Protein AF-A0A9P0LMX7-F1 (afdb_monomer_lite)

Foldseek 3Di:
DDLDDPDLVLVVDPVSLVVSDVVVDLDADDLPDACVVCVVVCVVPDDLPDQAEDECCNRHCNQVVSVVVRNVNYDYDDDDPPCPVVVVVSCVPPVD

InterPro domains:
  IPR029063 S-adenosyl-L-methionine-dependent methyltransferase superfamily [G3DSA:3.40.50.150] (8-91)
  IPR029063 S-adenosyl-L-methionine-dependent methyltransferase superfamily [SSF53335] (12-74)
  IPR051419 Lysine/N-terminal Methyltransferase Superfamily [PTHR12176] (9-72)

pLDDT: mean 76.52, std 15.69, range [36.06, 92.38]

Secondary structure (DSSP, 8-state):
---S-SSHHHHH-HHHHHHHHHHH-SS---SS--HHHHHHHHHHH--TTS-EEEET-TT-SHHHHHHHTT-TTEEEE---TTHHHHHHHHHHHH--

Organism: Acanthoscelides obtectus (NCBI:txid200917)

Structure (mmCIF, N/CA/C/O backbone):
data_AF-A0A9P0LMX7-F1
#
_entry.id   AF-A0A9P0LMX7-F1
#
loop_
_atom_site.group_PDB
_atom_site.id
_atom_site.type_symbol
_atom_site.label_atom_id
_atom_site.label_alt_id
_atom_site.label_comp_id
_atom_site.label_asym_id
_atom_site.label_entity_id
_atom_site.label_seq_id
_atom_site.pdbx_PDB_ins_code
_atom_site.Cartn_x
_atom_site.Cartn_y
_atom_site.Cartn_z
_atom_site.occupancy
_atom_site.B_iso_or_equiv
_atom_site.auth_seq_id
_atom_site.auth_comp_id
_atom_site.auth_asym_id
_atom_site.auth_atom_id
_atom_site.pdbx_PDB_model_num
ATOM 1 N N . MET A 1 1 ? 6.008 -5.198 -20.657 1.00 49.94 1 MET A N 1
ATOM 2 C CA . MET A 1 1 ? 7.106 -4.387 -20.078 1.00 49.94 1 MET A CA 1
ATOM 3 C C . MET A 1 1 ? 7.218 -4.738 -18.604 1.00 49.94 1 MET A C 1
ATOM 5 O O . MET A 1 1 ? 6.234 -4.55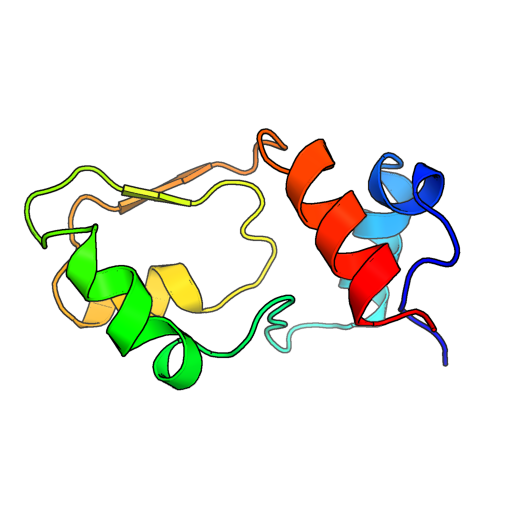5 -17.900 1.00 49.94 1 MET A O 1
ATOM 9 N N . ASN A 1 2 ? 8.364 -5.253 -18.151 1.00 71.00 2 ASN A N 1
ATOM 10 C CA . ASN A 1 2 ? 8.562 -5.612 -16.742 1.00 71.00 2 ASN A CA 1
ATOM 11 C C . ASN A 1 2 ? 8.888 -4.355 -15.931 1.00 71.00 2 ASN A C 1
ATOM 13 O O . ASN A 1 2 ? 9.993 -3.827 -16.021 1.00 71.00 2 ASN A O 1
ATOM 17 N N . LEU A 1 3 ? 7.886 -3.859 -15.201 1.00 77.56 3 LEU A N 1
ATOM 18 C CA . LEU A 1 3 ? 8.031 -2.792 -14.204 1.00 77.56 3 LEU A CA 1
ATOM 19 C C . LEU A 1 3 ? 8.464 -3.331 -12.841 1.00 77.56 3 LEU A C 1
ATOM 21 O O . LEU A 1 3 ? 8.824 -2.543 -11.980 1.00 77.56 3 LEU A O 1
ATOM 25 N N . LEU A 1 4 ? 8.398 -4.649 -12.654 1.00 81.62 4 LEU A N 1
ATOM 26 C CA . LEU A 1 4 ? 8.783 -5.291 -11.412 1.00 81.62 4 LEU A CA 1
ATOM 27 C C . LEU A 1 4 ? 10.311 -5.281 -11.260 1.00 81.62 4 LEU A C 1
ATOM 29 O O . LEU A 1 4 ? 11.026 -5.419 -12.263 1.00 81.62 4 LEU A O 1
ATOM 33 N N . PRO A 1 5 ? 10.804 -5.121 -10.025 1.00 77.75 5 PRO A N 1
ATOM 34 C CA . PRO A 1 5 ? 12.225 -5.175 -9.737 1.00 77.75 5 PRO A CA 1
ATOM 35 C C . PRO A 1 5 ? 12.723 -6.599 -9.943 1.00 77.75 5 PRO A C 1
ATOM 37 O O . PRO A 1 5 ? 11.967 -7.566 -9.836 1.00 77.75 5 PRO A O 1
ATOM 40 N N . LYS A 1 6 ? 14.005 -6.727 -10.266 1.00 81.00 6 LYS A N 1
ATOM 41 C CA . LYS A 1 6 ? 14.633 -8.023 -10.539 1.00 81.00 6 LYS A CA 1
ATOM 42 C C . LYS A 1 6 ? 15.431 -8.533 -9.350 1.00 81.00 6 LYS A C 1
ATOM 44 O O . LYS A 1 6 ? 15.748 -9.718 -9.306 1.00 81.00 6 LYS A O 1
ATOM 49 N N . SER A 1 7 ? 15.761 -7.656 -8.407 1.00 80.69 7 SER A N 1
ATOM 50 C CA . SER A 1 7 ? 16.501 -8.016 -7.205 1.00 80.69 7 SER A CA 1
ATOM 51 C C . SER A 1 7 ? 16.134 -7.135 -6.006 1.00 80.69 7 SER A C 1
ATOM 53 O O . SER A 1 7 ? 15.417 -6.138 -6.130 1.00 80.69 7 SER A O 1
ATOM 55 N N . LYS A 1 8 ? 16.634 -7.507 -4.822 1.00 77.50 8 LYS A N 1
ATOM 56 C CA . LYS A 1 8 ? 16.483 -6.721 -3.582 1.00 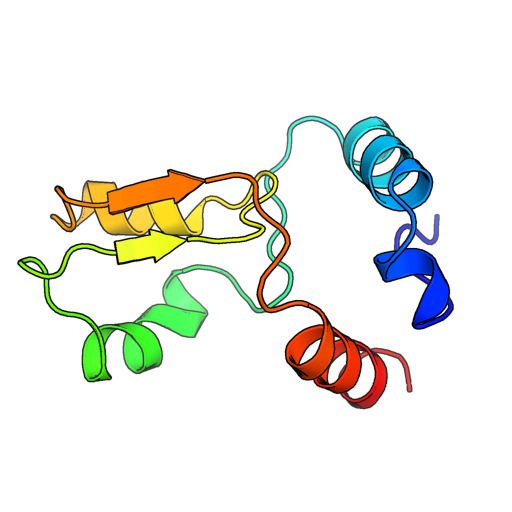77.50 8 LYS A CA 1
ATOM 57 C C . LYS A 1 8 ? 17.128 -5.348 -3.711 1.00 77.50 8 LYS A C 1
ATOM 59 O O . LYS A 1 8 ? 16.597 -4.352 -3.222 1.00 77.50 8 LYS A O 1
ATOM 64 N N . GLU A 1 9 ? 18.264 -5.297 -4.395 1.00 82.44 9 GLU A N 1
ATOM 65 C CA . GLU A 1 9 ? 19.053 -4.089 -4.591 1.00 82.44 9 GLU A CA 1
ATOM 66 C C . GLU A 1 9 ? 18.247 -3.038 -5.355 1.00 82.44 9 GLU A C 1
ATOM 68 O O . GLU A 1 9 ? 18.292 -1.869 -4.975 1.00 82.44 9 GLU A O 1
ATOM 73 N N . ASP A 1 10 ? 17.431 -3.434 -6.337 1.00 80.44 10 ASP A N 1
ATOM 74 C CA . ASP A 1 10 ? 16.581 -2.504 -7.092 1.00 80.44 10 ASP A CA 1
ATOM 75 C C . ASP A 1 10 ? 15.633 -1.711 -6.178 1.00 80.44 10 ASP A C 1
ATOM 77 O O . ASP A 1 10 ? 15.501 -0.496 -6.324 1.00 80.44 10 ASP A O 1
ATOM 81 N N . PHE A 1 11 ? 15.028 -2.355 -5.172 1.00 79.88 11 PHE A N 1
ATOM 82 C CA . PHE A 1 11 ? 14.137 -1.676 -4.221 1.00 79.88 11 PHE A CA 1
ATOM 83 C C . PHE A 1 11 ? 14.853 -0.625 -3.362 1.00 79.88 11 PHE A C 1
ATOM 85 O O . PHE A 1 11 ? 14.221 0.323 -2.877 1.00 79.88 11 PHE A O 1
ATOM 92 N N . SER A 1 12 ? 16.165 -0.774 -3.165 1.00 81.75 12 SER A N 1
ATOM 93 C CA . SER A 1 12 ? 16.966 0.182 -2.397 1.00 81.75 12 SER A CA 1
ATOM 94 C C . SER A 1 12 ? 17.291 1.450 -3.197 1.00 81.75 12 SER A C 1
ATOM 96 O O . SER A 1 12 ? 17.387 2.533 -2.605 1.00 81.75 12 SER A O 1
ATOM 98 N N . GLN A 1 13 ? 17.352 1.353 -4.531 1.00 85.19 13 GLN A N 1
ATOM 99 C CA . GLN A 1 13 ? 17.730 2.454 -5.419 1.00 85.19 13 GLN A CA 1
ATOM 100 C C . GLN A 1 13 ? 16.591 3.462 -5.595 1.00 85.19 13 GLN A C 1
ATOM 102 O O . GLN A 1 13 ? 15.438 3.105 -5.837 1.00 85.19 13 GLN A O 1
ATOM 107 N N . LYS A 1 14 ? 16.893 4.758 -5.479 1.00 85.06 14 LYS A N 1
ATOM 108 C CA . LYS A 1 14 ? 15.893 5.821 -5.684 1.00 85.06 14 LYS A CA 1
ATOM 109 C C . LYS A 1 14 ? 15.450 5.874 -7.150 1.00 85.06 14 LYS A C 1
ATOM 111 O O . LYS A 1 14 ? 14.269 6.044 -7.442 1.00 85.06 14 LYS A O 1
ATOM 116 N N . GLU A 1 15 ? 16.395 5.667 -8.053 1.00 88.81 15 GLU A N 1
ATOM 117 C CA . GLU A 1 15 ? 16.267 5.752 -9.505 1.00 88.81 15 GLU A CA 1
ATOM 118 C C . GLU A 1 15 ? 15.270 4.720 -10.042 1.00 88.81 15 GLU A C 1
ATOM 120 O O . GLU A 1 15 ? 14.538 4.991 -11.001 1.00 88.81 15 GLU A O 1
ATOM 125 N N . TYR A 1 16 ? 15.202 3.552 -9.392 1.00 86.69 16 TYR A N 1
ATOM 126 C CA . TYR A 1 16 ? 14.195 2.535 -9.672 1.00 86.69 16 TYR A CA 1
ATOM 127 C C . TYR A 1 16 ? 12.785 3.092 -9.444 1.00 86.69 16 TYR A C 1
ATOM 129 O O . TYR A 1 16 ? 11.958 3.040 -10.352 1.00 86.69 16 TYR A O 1
ATOM 137 N N . TRP A 1 17 ? 12.523 3.690 -8.277 1.00 85.50 17 TRP A N 1
ATOM 138 C CA . TRP A 1 17 ? 11.210 4.244 -7.932 1.00 85.50 17 TRP A CA 1
ATOM 139 C C . TRP A 1 17 ? 10.828 5.434 -8.812 1.00 85.50 17 TRP A C 1
ATOM 141 O O . TRP A 1 17 ? 9.699 5.492 -9.300 1.00 85.50 17 TRP A O 1
ATOM 151 N N . ASP A 1 18 ? 11.774 6.337 -9.082 1.00 88.62 18 ASP A N 1
ATOM 152 C CA . ASP A 1 18 ? 11.557 7.455 -10.007 1.00 88.62 18 ASP A CA 1
ATOM 153 C C . ASP A 1 18 ? 11.135 6.933 -11.394 1.00 88.62 18 ASP A C 1
ATOM 155 O O . ASP A 1 18 ? 10.169 7.409 -11.997 1.00 88.62 18 ASP A O 1
ATOM 159 N N . THR A 1 19 ? 11.826 5.902 -11.891 1.00 89.81 19 THR A N 1
ATOM 160 C CA . THR A 1 19 ? 11.524 5.269 -13.179 1.00 89.81 19 THR A CA 1
ATOM 161 C C . THR A 1 19 ? 10.192 4.523 -13.151 1.00 89.81 19 THR A C 1
ATOM 163 O O . THR A 1 19 ? 9.424 4.611 -14.112 1.00 89.81 19 THR A O 1
ATOM 166 N N . PHE A 1 20 ? 9.908 3.800 -12.069 1.00 88.62 20 PHE A N 1
ATOM 167 C CA . PHE A 1 20 ? 8.677 3.043 -11.872 1.00 88.62 20 PHE A CA 1
ATOM 168 C C . PHE A 1 20 ? 7.460 3.965 -11.958 1.00 88.62 20 PHE A C 1
ATOM 170 O O . PHE A 1 20 ? 6.606 3.763 -12.822 1.00 88.62 20 PHE A O 1
ATOM 177 N N . PHE A 1 21 ? 7.416 5.027 -11.147 1.00 87.06 21 PHE A N 1
ATOM 178 C CA . PHE A 1 21 ? 6.283 5.955 -11.132 1.00 87.06 21 PHE A CA 1
ATOM 179 C C . PHE A 1 21 ? 6.175 6.760 -12.431 1.00 87.06 21 PHE A C 1
ATOM 181 O O . PHE A 1 21 ? 5.068 6.955 -12.936 1.00 87.06 21 PHE A O 1
ATOM 188 N N . LYS A 1 22 ? 7.305 7.137 -13.048 1.00 89.94 22 LYS A N 1
ATOM 189 C CA . LYS A 1 22 ? 7.297 7.800 -14.361 1.00 89.94 22 LYS A CA 1
ATOM 190 C C . LYS A 1 22 ? 6.693 6.916 -15.454 1.00 89.94 22 LYS A C 1
ATOM 192 O O . LYS A 1 22 ? 5.921 7.404 -16.272 1.00 89.94 22 LYS A O 1
ATOM 197 N N . LYS A 1 23 ? 7.040 5.625 -15.487 1.00 90.31 23 LYS A N 1
ATOM 198 C CA . LYS A 1 23 ? 6.527 4.679 -16.494 1.00 90.31 23 LYS A CA 1
ATOM 199 C C . LYS A 1 23 ? 5.092 4.238 -16.214 1.00 90.31 23 LYS A C 1
ATOM 201 O O . LYS A 1 23 ? 4.347 3.982 -17.154 1.00 90.31 23 LYS A O 1
ATOM 206 N N . ARG A 1 24 ? 4.713 4.117 -14.940 1.00 85.88 24 ARG A N 1
ATOM 207 C CA . ARG A 1 24 ? 3.381 3.664 -14.520 1.00 85.88 24 ARG A CA 1
ATOM 208 C C . ARG A 1 24 ? 2.294 4.698 -14.818 1.00 85.88 24 ARG A C 1
ATOM 210 O O . ARG A 1 24 ? 1.174 4.309 -15.152 1.00 85.88 24 ARG A O 1
ATOM 217 N N . GLY A 1 25 ? 2.626 5.985 -14.719 1.00 87.62 25 GLY A N 1
ATOM 218 C CA . GLY A 1 25 ? 1.679 7.082 -14.893 1.00 87.62 25 GLY A CA 1
ATOM 219 C C . GLY A 1 25 ? 0.798 7.303 -13.661 1.00 87.62 25 GLY A C 1
ATOM 220 O O . GLY A 1 25 ? 1.136 6.899 -12.553 1.00 87.62 25 GLY A O 1
ATOM 221 N N . ALA A 1 26 ? -0.345 7.964 -13.853 1.00 87.62 26 ALA A N 1
ATOM 222 C CA . ALA A 1 26 ? -1.177 8.465 -12.753 1.00 87.62 26 ALA A CA 1
ATOM 223 C C . ALA A 1 26 ? -2.053 7.406 -12.057 1.00 87.62 26 ALA A C 1
ATOM 225 O O . ALA A 1 26 ? -2.648 7.698 -11.022 1.00 87.62 26 ALA A O 1
ATOM 226 N N . LYS A 1 27 ? -2.171 6.191 -12.612 1.00 88.94 27 LYS A N 1
ATOM 227 C CA . LYS A 1 27 ? -3.006 5.145 -12.008 1.00 88.94 27 LYS A CA 1
ATOM 228 C C . LYS A 1 27 ? -2.370 4.668 -10.700 1.00 88.94 27 LYS A C 1
ATOM 230 O O . LYS A 1 27 ? -1.187 4.316 -10.694 1.00 88.94 27 LYS A O 1
ATOM 235 N N . ALA A 1 28 ? -3.172 4.626 -9.636 1.00 89.50 28 ALA A N 1
ATOM 236 C CA . ALA A 1 28 ? -2.771 4.074 -8.348 1.00 89.50 28 ALA A CA 1
ATOM 237 C C . ALA A 1 28 ? -2.229 2.645 -8.493 1.00 89.50 28 ALA A C 1
ATOM 239 O O . ALA A 1 28 ? -2.582 1.905 -9.426 1.00 89.50 28 ALA A O 1
ATOM 240 N N . PHE A 1 29 ? -1.314 2.291 -7.601 1.00 88.00 29 PHE A N 1
ATOM 241 C CA . PHE A 1 29 ? -0.689 0.984 -7.579 1.00 88.00 29 PHE A CA 1
ATOM 242 C C . PHE A 1 29 ? -0.552 0.496 -6.143 1.00 88.00 29 PHE A C 1
ATOM 244 O O . PHE A 1 29 ? 0.036 1.181 -5.308 1.00 88.00 29 PHE A O 1
ATOM 251 N N . GLU A 1 30 ? -1.033 -0.720 -5.912 1.00 86.12 30 GLU A N 1
ATOM 252 C CA . GLU A 1 30 ? -0.924 -1.413 -4.639 1.00 86.12 30 GLU A CA 1
ATOM 253 C C . GLU A 1 30 ? 0.064 -2.571 -4.758 1.00 86.12 30 GLU A C 1
ATOM 255 O O . GLU A 1 30 ? -0.013 -3.383 -5.680 1.00 86.12 30 GLU A O 1
ATOM 260 N N . TRP A 1 31 ? 1.009 -2.640 -3.820 1.00 83.31 31 TRP A N 1
ATOM 261 C CA . TRP A 1 31 ? 1.980 -3.737 -3.763 1.00 83.31 31 TRP A CA 1
ATOM 262 C C . TRP A 1 31 ? 1.389 -4.993 -3.115 1.00 83.31 31 TRP A C 1
ATOM 264 O O . TRP A 1 31 ? 1.701 -6.093 -3.555 1.00 83.31 31 TRP A O 1
ATOM 274 N N . TYR A 1 32 ? 0.557 -4.829 -2.080 1.00 76.94 32 TYR A N 1
ATOM 275 C CA . TYR A 1 32 ? 0.095 -5.930 -1.219 1.00 76.94 32 TYR A CA 1
ATOM 276 C C . TYR A 1 32 ? -1.386 -6.285 -1.388 1.00 76.94 32 TYR A C 1
ATOM 278 O O . TYR A 1 32 ? -1.832 -7.270 -0.807 1.00 76.94 32 TYR A O 1
ATOM 286 N N . GLY A 1 33 ? -2.136 -5.488 -2.148 1.00 82.75 33 GLY A N 1
ATOM 287 C CA . GLY A 1 33 ? -3.580 -5.631 -2.322 1.00 82.75 33 GLY A CA 1
ATOM 288 C C . GLY A 1 33 ? -4.315 -4.311 -2.120 1.00 82.75 33 GLY A C 1
ATOM 289 O O . GLY A 1 33 ? -3.809 -3.388 -1.480 1.00 82.75 33 GLY A O 1
ATOM 290 N N . GLU A 1 34 ? -5.509 -4.233 -2.688 1.00 88.12 34 GLU A N 1
ATOM 291 C CA . GLU A 1 34 ? -6.411 -3.096 -2.539 1.00 88.12 34 GLU A CA 1
ATOM 292 C C . GLU A 1 34 ? -6.968 -3.033 -1.107 1.00 88.12 34 GLU A C 1
ATOM 294 O O . GLU A 1 34 ? -7.003 -4.034 -0.384 1.00 88.12 34 GLU A O 1
ATOM 299 N N . TYR A 1 35 ? -7.464 -1.863 -0.688 1.00 88.12 35 TYR A N 1
ATOM 300 C CA . TYR A 1 35 ? -7.998 -1.670 0.668 1.00 88.12 35 TYR A CA 1
ATOM 301 C C . TYR A 1 35 ? -9.003 -2.762 1.075 1.00 88.12 35 TYR A C 1
ATOM 303 O O . TYR A 1 35 ? -8.914 -3.284 2.184 1.00 88.12 35 TYR A O 1
ATOM 311 N N . LEU A 1 36 ? -9.916 -3.154 0.179 1.00 91.88 36 LEU A N 1
ATOM 312 C CA . LEU A 1 36 ? -10.936 -4.172 0.462 1.00 91.88 36 LEU A CA 1
ATOM 313 C C . LEU A 1 36 ? -10.345 -5.551 0.787 1.00 91.88 36 LEU A C 1
ATOM 315 O O . LEU A 1 36 ? -10.924 -6.282 1.583 1.00 91.88 36 LEU A O 1
ATOM 319 N N . GLU A 1 37 ? -9.195 -5.896 0.210 1.00 87.19 37 GLU A N 1
ATOM 320 C CA . GLU A 1 37 ? -8.508 -7.167 0.467 1.00 87.19 37 GLU A CA 1
ATOM 321 C C . GLU A 1 37 ? -7.773 -7.145 1.817 1.00 87.19 37 GLU A C 1
ATOM 323 O O . GLU A 1 37 ? -7.586 -8.180 2.458 1.00 87.19 37 GLU A O 1
ATOM 328 N N . LEU A 1 38 ? -7.372 -5.954 2.271 1.00 84.56 38 LEU A N 1
ATOM 329 C CA . LEU A 1 38 ? -6.599 -5.756 3.497 1.00 84.56 38 LEU A CA 1
ATOM 330 C C . LEU A 1 38 ? -7.461 -5.354 4.704 1.00 84.56 38 LEU A C 1
ATOM 332 O O . LEU A 1 38 ? -7.018 -5.530 5.841 1.00 84.56 38 LEU A O 1
ATOM 336 N N . ALA A 1 39 ? -8.672 -4.834 4.484 1.00 86.38 39 ALA A N 1
ATOM 337 C CA . ALA A 1 39 ? -9.520 -4.203 5.497 1.00 86.38 39 ALA A CA 1
ATOM 338 C C . ALA A 1 39 ? -9.753 -5.095 6.724 1.00 86.38 39 ALA A C 1
ATOM 340 O O . ALA A 1 39 ? -9.561 -4.646 7.855 1.00 86.38 39 ALA A O 1
ATOM 341 N N . ASP A 1 40 ? -10.078 -6.372 6.505 1.00 85.44 40 ASP A N 1
ATOM 342 C CA . ASP A 1 40 ? -10.323 -7.338 7.581 1.00 85.44 40 ASP A CA 1
ATOM 343 C C . ASP A 1 40 ? -9.107 -7.534 8.485 1.00 85.44 40 ASP A C 1
ATOM 345 O O . ASP A 1 40 ? -9.251 -7.767 9.684 1.00 85.44 40 ASP A O 1
ATOM 349 N N . ASN A 1 41 ? -7.897 -7.458 7.932 1.00 80.12 41 ASN A N 1
ATOM 350 C CA . ASN A 1 41 ? -6.678 -7.575 8.720 1.00 80.12 41 ASN A CA 1
ATOM 351 C C . ASN A 1 41 ? -6.308 -6.245 9.367 1.00 80.12 41 ASN A C 1
ATOM 353 O O . ASN A 1 41 ? -5.998 -6.228 10.553 1.00 80.12 41 ASN A O 1
ATOM 357 N N . LEU A 1 42 ? -6.399 -5.136 8.634 1.00 82.19 42 LEU A N 1
ATOM 358 C CA . LEU A 1 42 ? -6.086 -3.805 9.151 1.00 82.19 42 LEU A CA 1
ATOM 359 C C . LEU A 1 42 ? -6.949 -3.469 10.372 1.00 82.19 42 LEU A C 1
ATOM 361 O O . LEU A 1 42 ? -6.419 -3.157 11.437 1.00 82.19 42 LEU A O 1
ATOM 365 N N . HIS A 1 43 ? -8.268 -3.627 10.267 1.00 85.44 43 HIS A N 1
ATOM 366 C CA . HIS A 1 43 ? -9.208 -3.246 11.325 1.00 85.44 43 HIS A CA 1
ATOM 367 C C . HIS A 1 43 ? -9.088 -4.076 12.615 1.00 85.44 43 HIS A C 1
ATOM 369 O O . HIS A 1 43 ? -9.652 -3.694 13.639 1.00 85.44 43 HIS A O 1
ATOM 375 N N . LYS A 1 44 ? -8.348 -5.195 12.605 1.00 84.00 44 LYS A N 1
ATOM 376 C CA . LYS A 1 44 ? -8.012 -5.939 13.833 1.00 84.00 44 LYS A CA 1
ATOM 377 C C . LYS A 1 44 ? -6.973 -5.211 14.688 1.00 84.00 44 LYS A C 1
ATOM 379 O O . LYS A 1 44 ? -6.930 -5.437 15.895 1.00 84.00 44 LYS A O 1
ATOM 384 N N . TYR A 1 45 ? -6.135 -4.376 14.072 1.00 82.31 45 TYR A N 1
ATOM 385 C CA . TYR A 1 45 ? -4.948 -3.795 14.706 1.00 82.31 45 TYR A CA 1
ATOM 386 C C . TYR A 1 45 ? -4.973 -2.270 14.798 1.00 82.31 45 TYR A C 1
ATOM 388 O O . TYR A 1 45 ? -4.320 -1.733 15.688 1.00 82.31 45 TYR A O 1
ATOM 396 N N . ILE A 1 46 ? -5.714 -1.585 13.922 1.00 82.31 46 ILE A N 1
ATOM 397 C CA . ILE A 1 46 ? -5.855 -0.124 13.948 1.00 82.31 46 ILE A CA 1
ATOM 398 C C . ILE A 1 46 ? -7.289 0.287 14.287 1.00 82.31 46 ILE A C 1
ATOM 400 O O . ILE A 1 46 ? -8.256 -0.328 13.838 1.00 82.31 46 ILE A O 1
ATOM 404 N N . LYS A 1 47 ? -7.425 1.347 15.081 1.00 85.75 47 LYS A N 1
ATOM 405 C CA . LYS A 1 47 ? -8.690 1.983 15.460 1.00 85.75 47 LYS A CA 1
ATOM 406 C C . LYS A 1 47 ? -8.751 3.397 14.895 1.00 85.75 47 LYS A C 1
ATOM 408 O O . LYS A 1 47 ? -7.731 4.031 14.658 1.00 85.75 47 LYS A O 1
ATOM 413 N N . LYS A 1 48 ? -9.964 3.930 14.737 1.00 87.25 48 LYS A N 1
ATOM 414 C CA . LYS A 1 48 ? -10.192 5.269 14.158 1.00 87.25 48 LYS A CA 1
ATOM 415 C C . LYS A 1 48 ? -9.516 6.408 14.929 1.00 87.25 48 LYS A C 1
ATOM 417 O O . LYS A 1 48 ? -9.219 7.442 14.348 1.00 87.25 48 LYS A O 1
ATOM 422 N N . GLN A 1 49 ? -9.308 6.225 16.232 1.00 85.62 49 GLN A N 1
ATOM 423 C CA . GLN A 1 49 ? -8.669 7.210 17.105 1.00 85.62 49 GLN A CA 1
ATOM 424 C C . GLN A 1 49 ? -7.138 7.118 17.088 1.00 85.62 49 GLN A C 1
ATOM 426 O O . GLN A 1 49 ? -6.479 7.975 17.676 1.00 85.62 49 GLN A O 1
ATOM 431 N N . ASP A 1 50 ? -6.574 6.084 16.462 1.00 82.38 50 ASP A N 1
ATOM 432 C CA . ASP A 1 50 ? -5.131 5.911 16.403 1.00 82.38 50 ASP A CA 1
ATOM 433 C C . ASP A 1 50 ? -4.518 6.934 15.442 1.00 82.38 50 ASP A C 1
ATOM 435 O O . ASP A 1 50 ? -5.073 7.255 14.390 1.00 82.38 50 ASP A O 1
ATOM 439 N N . ASN A 1 51 ? -3.324 7.413 15.787 1.00 81.19 51 ASN A N 1
ATOM 440 C CA . ASN A 1 51 ? -2.510 8.190 14.862 1.00 81.19 51 ASN A CA 1
ATOM 441 C C . ASN A 1 51 ? -1.790 7.217 13.927 1.00 81.19 51 ASN A C 1
ATOM 443 O O . ASN A 1 51 ? -0.838 6.546 14.333 1.00 81.19 51 ASN A O 1
ATOM 447 N N . VAL A 1 52 ? -2.258 7.122 12.684 1.00 80.62 52 VAL A N 1
ATOM 448 C CA . VAL A 1 52 ? -1.737 6.165 11.702 1.00 80.62 52 VAL A CA 1
ATOM 449 C C . VAL A 1 52 ? -0.693 6.847 10.825 1.00 80.62 52 VAL A C 1
ATOM 451 O O . VAL A 1 52 ? -0.963 7.874 10.206 1.00 80.62 52 VAL A O 1
ATOM 454 N N . LEU A 1 53 ? 0.499 6.255 10.745 1.00 81.75 53 LEU A N 1
ATOM 455 C CA . LEU A 1 53 ? 1.549 6.657 9.813 1.00 81.75 53 LEU A CA 1
ATOM 456 C C . LEU A 1 53 ? 1.675 5.613 8.704 1.00 81.75 53 LEU A C 1
ATOM 458 O O . LEU A 1 53 ? 2.060 4.474 8.966 1.00 81.75 53 LEU A O 1
ATOM 462 N N . ILE A 1 54 ? 1.407 6.014 7.461 1.00 80.56 54 ILE A N 1
ATOM 463 C CA . ILE A 1 54 ? 1.591 5.148 6.289 1.00 80.56 54 ILE A CA 1
ATOM 464 C C . ILE A 1 54 ? 2.923 5.502 5.631 1.00 80.56 54 ILE A C 1
ATOM 466 O O . ILE A 1 54 ? 3.047 6.512 4.935 1.00 80.56 54 ILE A O 1
ATOM 470 N N . THR A 1 55 ? 3.936 4.675 5.879 1.00 81.06 55 THR A N 1
ATOM 471 C CA . THR A 1 55 ? 5.277 4.833 5.310 1.00 81.06 55 THR A CA 1
ATOM 472 C C . THR A 1 55 ? 5.367 4.205 3.923 1.00 81.06 55 THR A C 1
ATOM 474 O O . THR A 1 55 ? 4.683 3.234 3.612 1.00 81.06 55 THR A O 1
ATOM 477 N N . GLY A 1 56 ? 6.210 4.773 3.055 1.00 80.00 56 GLY A N 1
ATOM 478 C CA . GLY A 1 56 ? 6.424 4.227 1.709 1.00 80.00 56 GLY A CA 1
ATOM 479 C C . GLY A 1 56 ? 5.160 4.152 0.842 1.00 80.00 56 GLY A C 1
ATOM 480 O O . GLY A 1 56 ? 5.096 3.311 -0.048 1.00 80.00 56 GLY A O 1
ATOM 481 N N . CYS A 1 57 ? 4.170 5.021 1.080 1.00 84.69 57 CYS A N 1
ATOM 482 C CA . CYS A 1 57 ? 2.839 4.929 0.469 1.00 84.69 57 CYS A CA 1
ATOM 483 C C . CYS A 1 57 ? 2.827 5.074 -1.062 1.00 84.69 57 CYS A C 1
ATOM 485 O O . CYS A 1 57 ? 1.863 4.673 -1.707 1.00 84.69 57 CYS A O 1
ATOM 487 N N . GLY A 1 58 ? 3.871 5.652 -1.666 1.00 86.31 58 GLY A N 1
ATOM 488 C CA . GLY A 1 58 ? 3.918 5.866 -3.112 1.00 86.31 58 GLY A CA 1
ATOM 489 C C . GLY A 1 58 ? 2.677 6.616 -3.604 1.00 86.31 58 GLY A C 1
ATOM 490 O O . GLY A 1 58 ? 2.355 7.682 -3.081 1.00 86.31 58 GLY A O 1
ATOM 491 N N . ASN A 1 59 ? 1.972 6.041 -4.582 1.00 87.31 59 ASN A N 1
ATOM 492 C CA . ASN A 1 59 ? 0.682 6.531 -5.076 1.00 87.31 59 ASN A CA 1
ATOM 493 C C . ASN A 1 59 ? -0.508 5.616 -4.704 1.00 87.31 59 ASN A C 1
ATOM 495 O O . ASN A 1 59 ? -1.512 5.620 -5.419 1.00 87.31 59 ASN A O 1
ATOM 499 N N . SER A 1 60 ? -0.377 4.833 -3.627 1.00 89.38 60 SER A N 1
ATOM 500 C CA . SER A 1 60 ? -1.434 3.979 -3.064 1.00 89.38 60 SER A CA 1
ATOM 501 C C . SER A 1 60 ? -2.686 4.786 -2.692 1.00 89.38 60 SER A C 1
ATOM 503 O O . SER A 1 60 ? -2.584 5.946 -2.271 1.00 89.38 60 SER A O 1
ATOM 505 N N . THR A 1 61 ? -3.871 4.181 -2.817 1.00 92.00 61 THR A N 1
ATOM 506 C CA . THR A 1 61 ? -5.131 4.762 -2.324 1.00 92.00 61 THR A CA 1
ATOM 507 C C . THR A 1 61 ? -5.421 4.405 -0.875 1.00 92.00 61 THR A C 1
ATOM 509 O O . THR A 1 61 ? -6.252 5.078 -0.270 1.00 92.00 61 THR A O 1
ATOM 512 N N . LEU A 1 62 ? -4.697 3.454 -0.273 1.00 90.00 62 LEU A N 1
ATOM 513 C CA . LEU A 1 62 ? -4.984 2.921 1.063 1.00 90.00 62 LEU A CA 1
ATOM 514 C C . LEU A 1 62 ? -5.239 4.009 2.111 1.00 90.00 62 LEU A C 1
ATOM 516 O O . LEU A 1 62 ? -6.226 3.962 2.840 1.00 90.00 62 LEU A O 1
ATOM 520 N N . GLY A 1 63 ? -4.372 5.019 2.189 1.00 87.19 63 GLY A N 1
ATOM 521 C CA . GL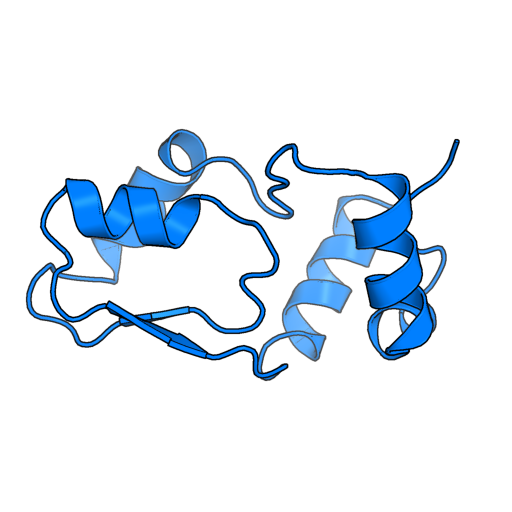Y A 1 63 ? -4.550 6.085 3.174 1.00 87.19 63 GLY A CA 1
ATOM 522 C C . GLY A 1 63 ? -5.725 7.015 2.877 1.00 87.19 63 GLY A C 1
ATOM 523 O O . GLY A 1 63 ? -6.364 7.498 3.807 1.00 87.19 63 GLY A O 1
ATOM 524 N N . ARG A 1 64 ? -6.056 7.234 1.597 1.00 89.81 64 ARG A N 1
ATOM 525 C CA . ARG A 1 64 ? -7.278 7.953 1.207 1.00 89.81 64 ARG A CA 1
ATOM 526 C C . ARG A 1 64 ? -8.514 7.151 1.609 1.00 89.81 64 ARG A C 1
ATOM 528 O O . ARG A 1 64 ? -9.460 7.727 2.134 1.00 89.81 64 ARG A O 1
ATOM 535 N N . ASP A 1 65 ? -8.492 5.844 1.384 1.00 92.38 65 ASP A N 1
ATOM 536 C CA . ASP A 1 65 ? -9.607 4.954 1.702 1.00 92.38 65 ASP A CA 1
ATOM 537 C C . ASP A 1 65 ? -9.824 4.860 3.221 1.00 92.38 65 ASP A C 1
ATOM 539 O O . ASP A 1 65 ? -10.954 5.003 3.686 1.00 92.38 65 ASP A O 1
ATOM 543 N N . LEU A 1 66 ? -8.744 4.756 4.008 1.00 89.88 66 LEU A N 1
ATOM 544 C CA . LEU A 1 66 ? -8.788 4.838 5.474 1.00 89.88 66 LEU A CA 1
ATOM 545 C C . LEU A 1 66 ? -9.316 6.196 5.962 1.00 89.88 66 LEU A C 1
ATOM 547 O O . LEU A 1 66 ? -10.163 6.254 6.856 1.00 89.88 66 LEU A O 1
ATOM 551 N N . TYR A 1 67 ? -8.873 7.297 5.357 1.00 89.44 67 TYR A N 1
ATOM 552 C CA . TYR A 1 67 ? -9.387 8.621 5.700 1.00 89.44 67 TYR A CA 1
ATOM 553 C C . TYR A 1 67 ? -10.901 8.721 5.452 1.00 89.44 67 TYR A C 1
ATOM 555 O O . TYR A 1 67 ? -11.646 9.129 6.341 1.00 89.44 67 TYR A O 1
ATOM 563 N N . ASN A 1 68 ? -11.378 8.257 4.291 1.00 91.62 68 ASN A N 1
ATOM 564 C CA . ASN A 1 68 ? -12.791 8.317 3.897 1.00 91.62 68 ASN A CA 1
ATOM 565 C C . ASN A 1 68 ? -13.740 7.552 4.838 1.00 91.62 68 ASN A C 1
ATOM 567 O O . ASN A 1 68 ? -14.936 7.841 4.863 1.00 91.62 68 ASN A O 1
ATOM 571 N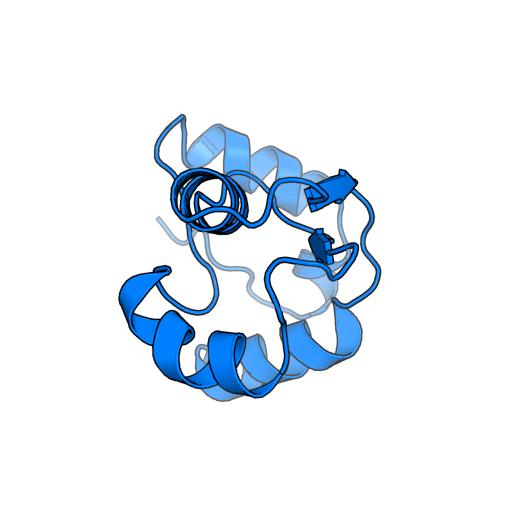 N . ILE A 1 69 ? -13.235 6.588 5.612 1.00 91.44 69 ILE A N 1
ATOM 572 C CA . ILE A 1 69 ? -14.026 5.800 6.574 1.00 91.44 69 ILE A CA 1
ATOM 573 C C . ILE A 1 69 ? -13.833 6.248 8.037 1.00 91.44 69 ILE A C 1
ATOM 575 O O . ILE A 1 69 ? -14.369 5.615 8.960 1.00 91.44 69 ILE A O 1
ATOM 579 N N . GLY A 1 70 ? -13.099 7.344 8.261 1.00 89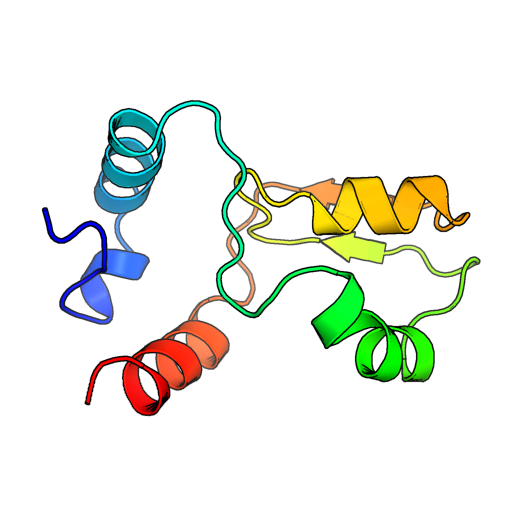.94 70 GLY A N 1
ATOM 580 C CA . GLY A 1 70 ? -12.986 8.019 9.555 1.00 89.94 70 GLY A CA 1
ATOM 581 C C . GLY A 1 70 ? -11.677 7.796 10.317 1.00 89.94 70 GLY A C 1
ATOM 582 O O . GLY A 1 70 ? -11.674 7.962 11.534 1.00 89.94 70 GLY A O 1
ATOM 583 N N . TYR A 1 71 ? -10.582 7.414 9.651 1.00 87.62 71 TYR A N 1
ATOM 584 C CA . TYR A 1 71 ? -9.228 7.483 10.229 1.00 87.62 71 TYR A CA 1
ATOM 585 C C . TYR A 1 71 ? -8.634 8.875 9.971 1.00 87.62 71 TYR A C 1
ATOM 587 O O . TYR A 1 71 ? -7.751 9.065 9.131 1.00 87.62 71 TYR A O 1
ATOM 595 N N . GLU A 1 72 ? -9.173 9.877 10.659 1.00 81.81 72 GLU A N 1
ATOM 596 C CA . GLU A 1 72 ? -8.918 11.295 10.364 1.00 81.81 72 GLU A CA 1
ATOM 597 C C . GLU A 1 72 ? -7.526 11.767 10.813 1.00 81.81 72 GLU A C 1
ATOM 599 O O . GLU A 1 72 ? -6.951 12.662 10.195 1.00 81.81 72 GLU A O 1
ATOM 604 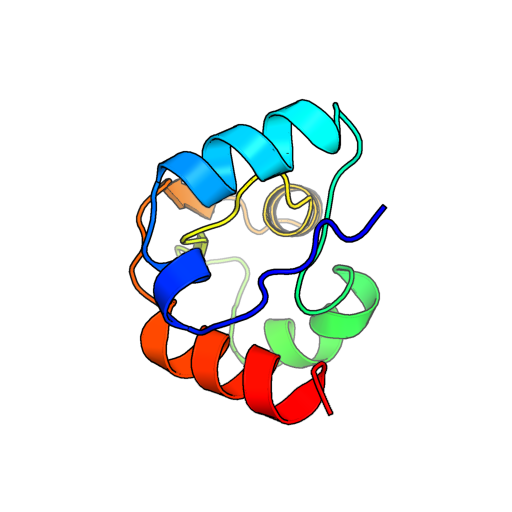N N . SER A 1 73 ? -6.933 11.108 11.813 1.00 75.50 73 SER A N 1
ATOM 605 C CA . SER A 1 73 ? -5.566 11.367 12.292 1.00 75.50 73 SER A CA 1
ATOM 606 C C . SER A 1 73 ? -4.498 10.573 11.522 1.00 75.50 73 SER A C 1
ATOM 608 O O . SER A 1 73 ? -3.541 10.058 12.105 1.00 75.50 73 SER A O 1
ATOM 610 N N . THR A 1 74 ? -4.658 10.445 10.202 1.00 61.91 74 THR A N 1
ATOM 611 C CA . THR A 1 74 ? -3.687 9.754 9.339 1.00 61.91 74 THR A CA 1
ATOM 612 C C . THR A 1 74 ? -2.643 10.740 8.822 1.00 61.91 74 THR A C 1
ATOM 614 O O . THR A 1 74 ? -2.961 11.671 8.082 1.00 61.91 74 THR A O 1
ATOM 617 N N . VAL A 1 75 ? -1.377 10.526 9.187 1.00 61.50 75 VAL A N 1
ATOM 618 C CA . VAL A 1 75 ? -0.241 11.306 8.682 1.00 61.50 75 VAL A CA 1
ATOM 619 C C . VAL A 1 75 ? 0.450 10.529 7.567 1.00 61.50 75 VAL A C 1
ATOM 621 O O . VAL A 1 75 ? 0.798 9.356 7.706 1.00 61.50 75 VAL A O 1
ATOM 624 N N . PHE A 1 76 ? 0.673 11.210 6.448 1.00 61.69 76 PHE A N 1
ATOM 625 C CA . PHE A 1 76 ? 1.390 10.672 5.301 1.00 61.69 76 PHE A CA 1
ATOM 626 C C . PHE A 1 76 ? 2.842 11.124 5.360 1.00 61.69 76 PHE A C 1
ATOM 628 O O . PHE A 1 76 ? 3.114 12.325 5.303 1.00 61.69 76 PHE A O 1
ATOM 635 N N . THR A 1 77 ? 3.778 10.178 5.396 1.00 48.84 77 THR A N 1
ATOM 636 C CA . THR A 1 77 ? 5.195 10.515 5.245 1.00 48.84 77 THR A CA 1
ATOM 637 C C . THR A 1 77 ? 5.835 9.613 4.205 1.00 48.84 77 THR A C 1
ATOM 639 O O . THR A 1 77 ? 5.866 8.388 4.326 1.00 48.84 77 THR A O 1
ATOM 642 N N . LEU A 1 78 ? 6.415 10.247 3.186 1.00 48.34 78 LEU A N 1
ATOM 643 C CA . LEU A 1 78 ? 7.337 9.626 2.241 1.00 48.34 78 LEU A CA 1
ATOM 644 C C . LEU A 1 78 ? 8.648 9.288 2.968 1.00 48.34 78 LEU A C 1
ATOM 646 O O . LEU A 1 78 ? 9.642 9.990 2.817 1.00 48.34 78 LEU A O 1
ATOM 650 N N . LEU A 1 79 ? 8.668 8.239 3.793 1.00 37.59 79 LEU A N 1
ATOM 651 C CA . LEU A 1 79 ? 9.912 7.739 4.384 1.00 37.59 79 LEU A CA 1
ATOM 652 C C . LEU A 1 79 ? 9.965 6.206 4.385 1.00 37.59 79 LEU A C 1
ATOM 654 O O . LEU A 1 79 ? 8.996 5.539 4.723 1.00 37.59 79 LEU A O 1
ATOM 658 N N . LYS A 1 80 ? 11.117 5.663 3.978 1.00 46.66 80 LYS A N 1
ATOM 659 C CA . LYS A 1 80 ? 11.418 4.255 3.637 1.00 46.66 80 LYS A CA 1
ATOM 660 C C . LYS A 1 80 ? 11.545 3.276 4.828 1.00 46.66 80 LYS A C 1
ATOM 662 O O . LYS A 1 80 ? 12.220 2.259 4.699 1.00 46.66 80 LYS A O 1
ATOM 667 N N . LEU A 1 81 ? 10.935 3.513 5.990 1.00 36.06 81 LEU A N 1
ATOM 668 C CA . LEU A 1 81 ? 11.055 2.565 7.113 1.00 36.06 81 LEU A CA 1
ATOM 669 C C . LEU A 1 81 ? 9.917 1.539 7.113 1.00 36.06 81 LEU A C 1
ATOM 671 O O . LEU A 1 81 ? 8.894 1.742 7.755 1.00 36.06 81 LEU A O 1
ATOM 675 N N . LEU A 1 82 ? 10.125 0.476 6.330 1.00 42.28 82 LEU A N 1
ATOM 676 C CA . LEU A 1 82 ? 9.556 -0.886 6.451 1.00 42.28 82 LEU A CA 1
ATOM 677 C C . LEU A 1 82 ? 9.983 -1.786 5.268 1.00 42.28 82 LEU A C 1
ATOM 679 O O . LEU A 1 82 ? 9.526 -2.920 5.135 1.00 42.28 82 LEU A O 1
ATOM 683 N N . THR A 1 83 ? 10.873 -1.306 4.389 1.00 49.81 83 THR A N 1
ATOM 684 C CA . THR A 1 83 ? 11.177 -1.989 3.130 1.00 49.81 83 THR A CA 1
ATOM 685 C C . THR A 1 83 ? 11.986 -3.263 3.295 1.00 49.81 83 THR A C 1
ATOM 687 O O . THR A 1 83 ? 11.776 -4.149 2.490 1.00 49.81 83 THR A O 1
ATOM 690 N N . ALA A 1 84 ? 12.862 -3.428 4.291 1.00 45.00 84 ALA A N 1
ATOM 691 C CA . ALA A 1 84 ? 13.691 -4.641 4.365 1.00 45.00 84 ALA A CA 1
ATOM 692 C C . ALA A 1 84 ? 12.834 -5.913 4.531 1.00 45.00 84 ALA A C 1
ATOM 694 O O . ALA A 1 84 ? 12.852 -6.786 3.671 1.00 45.00 84 ALA A O 1
ATOM 695 N N . THR A 1 85 ? 11.987 -5.964 5.561 1.00 50.41 85 THR A N 1
ATOM 696 C CA . THR A 1 85 ? 11.146 -7.137 5.847 1.00 50.41 85 THR A CA 1
ATOM 697 C C . THR A 1 85 ? 10.077 -7.360 4.780 1.00 50.41 85 THR A C 1
ATOM 699 O O . THR A 1 85 ? 9.814 -8.494 4.391 1.00 50.41 85 THR A O 1
ATOM 702 N N . LEU A 1 86 ? 9.472 -6.284 4.268 1.00 52.84 86 LEU A N 1
ATOM 703 C CA . LEU A 1 86 ? 8.435 -6.409 3.250 1.00 52.84 86 LEU A CA 1
ATOM 704 C C . LEU A 1 86 ? 8.998 -6.697 1.850 1.00 52.84 86 LEU A C 1
ATOM 706 O O . LEU A 1 86 ? 8.387 -7.463 1.119 1.00 52.84 86 LEU A O 1
ATOM 710 N N . SER A 1 87 ? 10.161 -6.155 1.472 1.00 55.16 87 SER A N 1
ATOM 711 C CA . SER A 1 87 ? 10.811 -6.503 0.194 1.00 55.16 87 SER A CA 1
ATOM 712 C C . SER A 1 87 ? 11.277 -7.955 0.179 1.00 55.16 87 SER A C 1
ATOM 714 O O . SER A 1 87 ? 11.125 -8.620 -0.842 1.00 55.16 87 SER A O 1
ATOM 716 N N . ASP A 1 88 ? 11.742 -8.481 1.317 1.00 54.81 88 ASP A N 1
ATOM 717 C CA . ASP A 1 88 ? 12.029 -9.906 1.474 1.00 54.81 88 ASP A CA 1
ATOM 718 C C . ASP A 1 88 ? 10.773 -10.765 1.278 1.00 54.81 88 ASP A C 1
ATOM 720 O O . ASP A 1 88 ? 10.827 -11.762 0.560 1.00 54.81 88 ASP A O 1
ATOM 724 N N . ILE A 1 89 ? 9.630 -10.372 1.851 1.00 58.38 89 ILE A N 1
ATOM 725 C CA . ILE A 1 89 ? 8.348 -11.064 1.635 1.00 58.38 89 ILE A CA 1
ATOM 726 C C . ILE A 1 89 ? 7.919 -10.967 0.165 1.00 58.38 89 ILE A C 1
ATOM 728 O O . ILE A 1 89 ? 7.609 -11.984 -0.447 1.00 58.38 89 ILE A O 1
ATOM 732 N N . MET A 1 90 ? 7.961 -9.775 -0.436 1.00 55.66 90 MET A N 1
ATOM 733 C CA . MET A 1 90 ? 7.519 -9.563 -1.818 1.00 55.66 90 MET A CA 1
ATOM 734 C C . MET A 1 90 ? 8.369 -10.317 -2.837 1.00 55.66 90 MET A C 1
ATOM 736 O O . MET A 1 90 ? 7.829 -10.883 -3.784 1.00 55.66 90 MET A O 1
ATOM 740 N N . ILE A 1 91 ? 9.687 -10.363 -2.643 1.00 56.75 91 ILE A N 1
ATOM 741 C CA . ILE A 1 91 ? 10.585 -11.101 -3.537 1.00 56.75 91 ILE A CA 1
ATOM 742 C C . ILE A 1 91 ? 10.384 -12.604 -3.381 1.00 56.75 91 ILE A C 1
ATOM 744 O O . ILE A 1 91 ? 10.329 -13.312 -4.381 1.00 56.75 91 ILE A O 1
ATOM 748 N N . ASN A 1 92 ? 10.224 -13.094 -2.152 1.00 57.66 92 ASN A N 1
ATOM 749 C CA . ASN A 1 92 ? 10.046 -14.524 -1.921 1.00 57.66 92 ASN A CA 1
ATOM 750 C C . ASN A 1 92 ? 8.648 -15.033 -2.311 1.00 57.66 92 ASN A C 1
ATOM 752 O O . ASN A 1 92 ? 8.519 -16.208 -2.637 1.00 57.66 92 ASN A O 1
ATOM 756 N N . GLN A 1 93 ? 7.615 -14.185 -2.278 1.00 54.75 93 GLN A N 1
ATOM 757 C CA . GLN A 1 93 ? 6.229 -14.592 -2.534 1.00 54.75 93 GLN A CA 1
ATOM 758 C C . GLN A 1 93 ? 5.764 -14.364 -3.983 1.00 54.75 93 GLN A C 1
ATOM 760 O O . GLN A 1 93 ? 4.898 -15.101 -4.444 1.00 54.75 93 GLN A O 1
ATOM 765 N N . TYR A 1 94 ? 6.315 -13.379 -4.706 1.00 47.81 94 TYR A N 1
ATOM 766 C CA . TYR A 1 94 ? 5.803 -12.977 -6.030 1.00 47.81 94 TYR A CA 1
ATOM 767 C C . TYR A 1 94 ? 6.813 -13.065 -7.188 1.00 47.81 94 TYR A C 1
ATOM 769 O O . TYR A 1 94 ? 6.420 -12.852 -8.334 1.00 47.81 94 TYR A O 1
ATOM 777 N N . LEU A 1 95 ? 8.096 -13.349 -6.928 1.00 46.25 95 LEU A N 1
ATOM 778 C CA . LEU A 1 95 ? 9.138 -13.473 -7.964 1.00 46.25 95 LEU A CA 1
ATOM 779 C C . LEU A 1 95 ? 9.694 -14.905 -8.121 1.00 46.25 95 LEU A C 1
ATOM 781 O O . LEU A 1 95 ? 10.783 -15.065 -8.674 1.00 46.25 95 LEU A O 1
ATOM 785 N N . GLN A 1 96 ? 8.952 -15.932 -7.678 1.00 41.53 96 GLN A N 1
ATOM 786 C CA . GLN A 1 96 ? 9.174 -17.330 -8.086 1.00 41.53 96 GLN A CA 1
ATOM 787 C C . GLN A 1 96 ? 8.233 -17.726 -9.222 1.00 41.53 96 GLN A C 1
ATOM 789 O O . GLN A 1 96 ? 7.003 -17.633 -9.020 1.00 41.53 96 GLN A O 1
#

Sequence (96 aa):
MNLLPKSKEDFSQKEYWDTFFKKRGAKAFEWYGEYLELADNLHKYIKKQDNVLITGCGNSTLGRDLYNIGYESTVFTLLKLLTATLSDIMINQYLQ

Radius of gyration: 14.31 Å; chains: 1; bounding box: 33×29×37 Å